Protein AF-A0A850SHA4-F1 (afdb_monomer_lite)

Secondary structure (DSSP, 8-state):
---HHHHHHHHHHHT--SHHHHHHHHHHHHHHHH-------EEEEE---TT-SEEE-TTSSEEEEEHHHHHHHHHH-SSHHHHHHHHHHHHHHHHHHHTT---HHHHHHHHHHHHHHHH-TTSHHHHHHHS-GGGT-GGGGG----S--S-EEEESS-SGGG-----

Radius of gyration: 15.21 Å; chains: 1; bounding box: 34×42×38 Å

Sequence (167 aa):
MVTERQAAFQAKVAGIKNFDEAFEMVKSAVFDKFKMHRAGLSLILQVMPTNLGAYHILGSNVIVMNSYVLAAIRKLSGSEGEYNAYLFMVLAHEYLHSLGITDENRVRQMTFELCKDALGDDHSSTRMAKEDPSSLFPQLRTMVQTQFGREFHVVKDFDKSSQSYIQ

pLDDT: mean 93.36, std 8.56, range [42.06, 98.81]

Foldseek 3Di:
DADPQQVVLLVQLLPDDDLASLLVSLQVLCCVPPVFHDADAWEKEWAAWLVDQWADDPPDRYIYGHPVNLVVQVVQDPGSSLSSLSSNLNSNLRVVVVSVDPPNVVSLVVSLVSCCVNNNCPGNNNVCSPPHNCVVVVVSVVDGDHDIDPDMDIDPDHRVVRDDDPD

Structure (mmCIF, N/CA/C/O backbone):
data_AF-A0A850SHA4-F1
#
_entry.id   AF-A0A850SHA4-F1
#
loop_
_atom_site.group_PDB
_atom_site.id
_atom_site.type_symbol
_atom_site.label_atom_id
_atom_site.label_alt_id
_atom_site.label_comp_id
_atom_site.label_asym_id
_atom_site.label_entity_id
_atom_site.label_seq_id
_atom_site.pdbx_PDB_ins_code
_atom_site.Cartn_x
_atom_site.Cartn_y
_atom_site.Cartn_z
_atom_site.occupancy
_atom_site.B_iso_or_equiv
_atom_site.auth_seq_id
_atom_site.auth_comp_id
_atom_site.auth_asym_id
_atom_site.auth_atom_id
_atom_site.pdbx_PDB_model_num
ATOM 1 N N . MET A 1 1 ? -15.729 14.074 8.727 1.00 76.31 1 MET A N 1
ATOM 2 C CA . MET A 1 1 ? -14.942 14.034 9.979 1.00 76.31 1 MET A CA 1
ATOM 3 C C . MET A 1 1 ? -14.427 12.623 10.161 1.00 76.31 1 MET A C 1
ATOM 5 O O . MET A 1 1 ? -15.194 11.689 9.963 1.00 76.31 1 MET A O 1
ATOM 9 N N . VAL A 1 2 ? -13.139 12.485 10.459 1.00 90.31 2 VAL A N 1
ATOM 10 C CA . VAL A 1 2 ? -12.477 11.193 10.682 1.00 90.31 2 VAL A CA 1
ATOM 11 C C . VAL A 1 2 ? -12.866 10.676 12.072 1.00 90.31 2 VAL A C 1
ATOM 13 O O . VAL A 1 2 ? -12.961 11.465 13.010 1.00 90.31 2 VAL A O 1
ATOM 16 N N . THR A 1 3 ? -13.133 9.378 12.210 1.00 96.06 3 THR A N 1
ATOM 17 C CA . THR A 1 3 ? -13.430 8.767 13.522 1.00 96.06 3 THR A CA 1
ATOM 18 C C . THR A 1 3 ? -12.170 8.657 14.386 1.00 96.06 3 THR A C 1
ATOM 20 O O . THR A 1 3 ? -11.060 8.638 13.858 1.00 96.06 3 THR A O 1
ATOM 23 N N . GLU A 1 4 ? -12.306 8.499 15.707 1.00 95.81 4 GLU A N 1
ATOM 24 C CA . GLU A 1 4 ? -11.147 8.272 16.593 1.00 95.81 4 GLU A CA 1
ATOM 25 C C . GLU A 1 4 ? -10.330 7.037 16.183 1.00 95.81 4 GLU A C 1
ATOM 27 O O . GLU A 1 4 ? -9.099 7.083 16.161 1.00 95.81 4 GLU A O 1
ATOM 32 N N . ARG A 1 5 ? -11.008 5.953 15.772 1.00 95.69 5 ARG A N 1
ATOM 33 C CA . ARG A 1 5 ? -10.357 4.739 15.251 1.00 95.69 5 ARG A CA 1
ATOM 34 C C . ARG A 1 5 ? -9.500 5.055 14.028 1.00 95.69 5 ARG A C 1
ATOM 36 O O . ARG A 1 5 ? -8.349 4.630 13.966 1.00 95.69 5 ARG A O 1
ATOM 43 N N . GLN A 1 6 ? -10.056 5.795 13.071 1.00 97.50 6 GLN A N 1
ATOM 44 C CA . GLN A 1 6 ? -9.339 6.176 11.857 1.00 97.50 6 GLN A CA 1
ATOM 45 C C . GLN A 1 6 ? -8.179 7.126 12.170 1.00 97.50 6 GLN A C 1
ATOM 47 O O . GLN A 1 6 ? -7.090 6.919 11.652 1.00 97.50 6 GLN A O 1
ATOM 52 N N . ALA A 1 7 ? -8.354 8.108 13.058 1.00 97.31 7 ALA A N 1
ATOM 53 C CA . ALA A 1 7 ? -7.281 9.022 13.455 1.00 97.31 7 ALA A CA 1
ATOM 54 C C . ALA A 1 7 ? -6.108 8.277 14.121 1.00 97.31 7 ALA A C 1
ATOM 56 O O . ALA A 1 7 ? -4.945 8.504 13.785 1.00 97.31 7 ALA A O 1
ATOM 57 N N . ALA A 1 8 ? -6.403 7.323 15.010 1.00 97.31 8 ALA A N 1
ATOM 58 C CA . ALA A 1 8 ? -5.384 6.470 15.616 1.00 97.31 8 ALA A CA 1
ATOM 59 C C . ALA A 1 8 ? -4.666 5.594 14.574 1.00 97.31 8 ALA A C 1
ATOM 61 O O . ALA A 1 8 ? -3.450 5.415 14.645 1.00 97.31 8 ALA A O 1
ATOM 62 N N . PHE A 1 9 ? -5.396 5.056 13.592 1.00 97.81 9 PHE A N 1
ATOM 63 C CA . PHE A 1 9 ? -4.809 4.242 12.528 1.00 97.81 9 PHE A CA 1
ATOM 64 C C . PHE A 1 9 ? -3.959 5.078 11.556 1.00 97.81 9 PHE A C 1
ATOM 66 O O . PHE A 1 9 ? -2.862 4.658 11.197 1.00 97.81 9 PHE A O 1
ATOM 73 N N . GLN A 1 10 ? -4.398 6.292 11.210 1.00 98.00 10 GLN A N 1
ATOM 74 C CA . GLN A 1 10 ? -3.615 7.262 10.436 1.00 98.00 10 GLN A CA 1
ATOM 75 C C . GLN A 1 10 ? -2.282 7.580 11.120 1.00 98.00 10 GLN A C 1
ATOM 77 O O . GLN A 1 10 ? -1.243 7.545 10.467 1.00 98.00 10 GLN A O 1
ATOM 82 N N . ALA A 1 11 ? -2.284 7.825 12.436 1.00 97.56 11 ALA A N 1
ATOM 83 C CA . ALA A 1 11 ? -1.054 8.080 13.187 1.00 97.56 11 ALA A CA 1
ATOM 84 C C . ALA A 1 11 ? -0.083 6.886 13.139 1.00 97.56 11 ALA A C 1
ATOM 86 O O . ALA A 1 11 ? 1.125 7.076 12.997 1.00 97.56 11 ALA A O 1
ATOM 87 N N . LYS A 1 12 ? -0.604 5.651 13.199 1.00 97.88 12 LYS A N 1
ATOM 88 C CA . LYS A 1 12 ? 0.210 4.435 13.042 1.00 97.88 12 LYS A CA 1
ATOM 89 C C . LYS A 1 12 ? 0.796 4.312 11.638 1.00 97.88 12 LYS A C 1
ATOM 91 O O . LYS A 1 12 ? 1.986 4.047 11.521 1.00 97.88 12 LYS A O 1
ATOM 96 N N . VAL A 1 13 ? -0.004 4.537 10.591 1.00 98.00 13 VAL A N 1
ATOM 97 C CA . VAL A 1 13 ? 0.484 4.517 9.201 1.00 98.00 13 VAL A CA 1
ATOM 98 C C . VAL A 1 13 ? 1.548 5.591 8.991 1.00 98.00 13 VAL A C 1
ATOM 100 O O . VAL A 1 13 ? 2.613 5.298 8.461 1.00 98.00 13 VAL A O 1
ATOM 103 N N . ALA A 1 14 ? 1.326 6.812 9.479 1.00 97.69 14 ALA A N 1
ATOM 104 C CA . ALA A 1 14 ? 2.313 7.881 9.382 1.00 97.69 14 ALA A CA 1
ATOM 105 C C . ALA A 1 14 ? 3.641 7.533 10.079 1.00 97.69 14 ALA A C 1
ATOM 107 O O . ALA A 1 14 ? 4.698 7.946 9.609 1.00 97.69 14 ALA A O 1
ATOM 108 N N . GLY A 1 15 ? 3.591 6.751 11.161 1.00 97.62 15 GLY A N 1
ATOM 109 C CA . GLY A 1 1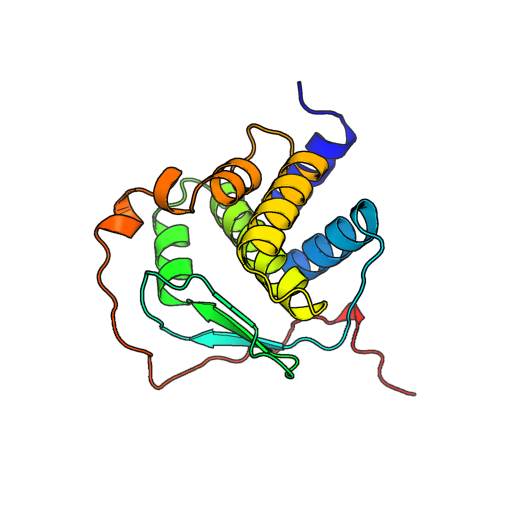5 ? 4.748 6.328 11.951 1.00 97.62 15 GLY A CA 1
ATOM 110 C C . GLY A 1 15 ? 5.439 5.032 11.511 1.00 97.62 15 GLY A C 1
ATOM 111 O O . GLY A 1 15 ? 6.331 4.590 12.235 1.00 97.62 15 GLY A O 1
ATOM 112 N N . ILE A 1 16 ? 5.051 4.419 10.384 1.00 97.56 16 ILE A N 1
ATOM 113 C CA . ILE A 1 16 ? 5.699 3.211 9.840 1.00 97.56 16 ILE A CA 1
ATOM 114 C C . ILE A 1 16 ? 7.200 3.458 9.639 1.00 97.56 16 ILE A C 1
ATOM 116 O O . ILE A 1 16 ? 7.598 4.447 9.017 1.00 97.56 16 ILE A O 1
ATOM 120 N N . LYS A 1 17 ? 8.038 2.536 10.127 1.00 95.62 17 LYS A N 1
ATOM 121 C CA . LYS A 1 17 ? 9.505 2.665 10.053 1.00 95.62 17 LYS A CA 1
ATOM 122 C C . LYS A 1 17 ? 10.155 1.785 8.995 1.00 95.62 17 LYS A C 1
ATOM 124 O O . LYS A 1 17 ? 11.275 2.062 8.573 1.00 95.62 17 LYS A O 1
ATOM 129 N N . ASN A 1 18 ? 9.508 0.689 8.615 1.00 95.56 18 ASN A N 1
ATOM 130 C CA . ASN A 1 18 ? 10.069 -0.308 7.709 1.00 95.56 18 ASN A CA 1
ATOM 131 C C . ASN A 1 18 ? 8.965 -1.113 6.999 1.00 95.56 18 ASN A C 1
ATOM 133 O O . ASN A 1 18 ? 7.777 -0.964 7.286 1.00 95.56 18 ASN A O 1
ATOM 137 N N . PHE A 1 19 ? 9.373 -1.959 6.050 1.00 96.75 19 PHE A N 1
ATOM 138 C CA . PHE A 1 19 ? 8.459 -2.771 5.244 1.00 96.75 19 PHE A CA 1
ATOM 139 C C . PHE A 1 19 ? 7.664 -3.797 6.061 1.00 96.75 19 PHE A C 1
ATOM 141 O O . PHE A 1 19 ? 6.505 -4.035 5.735 1.00 96.75 19 PHE A O 1
ATOM 148 N N . ASP A 1 20 ? 8.256 -4.378 7.107 1.00 96.12 20 ASP A N 1
ATOM 149 C CA . ASP A 1 20 ? 7.589 -5.353 7.980 1.00 96.12 20 ASP A CA 1
ATOM 150 C C . ASP A 1 20 ? 6.447 -4.690 8.755 1.00 96.12 20 ASP A C 1
ATOM 152 O O . ASP A 1 20 ? 5.307 -5.130 8.668 1.00 96.12 20 ASP A O 1
ATOM 156 N N . GLU A 1 21 ? 6.712 -3.552 9.406 1.00 96.75 21 GLU A N 1
ATOM 157 C CA . GLU A 1 21 ? 5.686 -2.768 10.104 1.00 96.75 21 GLU A CA 1
ATOM 158 C C . GLU A 1 21 ? 4.553 -2.343 9.161 1.00 96.75 21 GLU A C 1
ATOM 160 O O . GLU A 1 21 ? 3.378 -2.445 9.516 1.00 96.75 21 GLU A O 1
ATOM 165 N N . ALA A 1 22 ? 4.887 -1.905 7.941 1.00 97.44 22 ALA A N 1
ATOM 166 C CA . ALA A 1 22 ? 3.885 -1.576 6.931 1.00 97.44 22 ALA A CA 1
ATOM 167 C C . ALA A 1 22 ? 3.004 -2.787 6.597 1.00 97.44 22 ALA A C 1
ATOM 169 O O . ALA A 1 22 ? 1.782 -2.669 6.490 1.00 97.44 22 ALA A O 1
ATOM 170 N N . PHE A 1 23 ? 3.625 -3.955 6.452 1.00 97.69 23 PHE A N 1
ATOM 171 C CA . PHE A 1 23 ? 2.943 -5.177 6.075 1.00 97.69 23 PHE A CA 1
ATOM 172 C C . PHE A 1 23 ? 2.072 -5.745 7.200 1.00 97.69 23 PHE A C 1
ATOM 174 O O . PHE A 1 23 ? 0.934 -6.135 6.948 1.00 97.69 23 PHE A O 1
ATOM 181 N N . GLU A 1 24 ? 2.527 -5.706 8.453 1.00 96.62 24 GLU A N 1
ATOM 182 C CA . GLU A 1 24 ? 1.706 -6.076 9.614 1.00 96.62 24 GLU A CA 1
ATOM 183 C C . GLU A 1 24 ? 0.455 -5.194 9.726 1.00 96.62 24 GLU A C 1
ATOM 185 O O . GLU A 1 24 ? -0.651 -5.690 9.961 1.00 96.62 24 GLU A O 1
ATOM 190 N N . MET A 1 25 ? 0.601 -3.889 9.479 1.00 97.50 25 MET A N 1
ATOM 191 C CA . MET A 1 25 ? -0.527 -2.955 9.448 1.00 97.50 25 MET A CA 1
ATOM 192 C C . MET A 1 25 ? -1.522 -3.297 8.332 1.00 97.50 25 MET A C 1
ATOM 194 O O . MET A 1 25 ? -2.735 -3.258 8.554 1.00 97.50 25 MET A O 1
ATOM 198 N N . VAL A 1 26 ? -1.027 -3.672 7.148 1.00 98.44 26 VAL A N 1
ATOM 199 C CA . VAL A 1 26 ? -1.858 -4.142 6.030 1.00 98.44 26 VAL A CA 1
ATOM 200 C C . VAL A 1 26 ? -2.605 -5.425 6.396 1.00 98.44 26 VAL A C 1
ATOM 202 O O . VAL A 1 26 ? -3.824 -5.485 6.219 1.00 98.44 26 VAL A O 1
ATOM 205 N N . LYS A 1 27 ? -1.914 -6.432 6.947 1.00 97.81 27 LYS A N 1
ATOM 206 C CA . LYS A 1 27 ? -2.533 -7.696 7.371 1.00 97.81 27 LYS A CA 1
ATOM 207 C C . LYS A 1 27 ? -3.635 -7.462 8.397 1.00 97.81 27 LYS A C 1
ATOM 209 O O . LYS A 1 27 ? -4.730 -8.001 8.242 1.00 97.81 27 LYS A O 1
ATOM 214 N N . SER A 1 28 ? -3.367 -6.628 9.403 1.00 97.12 28 SER A N 1
ATOM 215 C CA . SER A 1 28 ? -4.347 -6.268 10.429 1.00 97.12 28 SER A CA 1
ATOM 216 C C . SER A 1 28 ? -5.576 -5.587 9.823 1.00 97.12 28 SER A C 1
ATOM 218 O O . SER A 1 28 ? -6.694 -6.006 10.113 1.00 97.12 28 SER A O 1
ATOM 220 N N . ALA A 1 29 ? -5.397 -4.606 8.932 1.00 98.31 29 ALA A N 1
ATOM 221 C CA . ALA A 1 29 ? -6.521 -3.925 8.288 1.00 98.31 29 ALA A CA 1
ATOM 222 C C . ALA A 1 29 ? -7.363 -4.879 7.422 1.00 98.31 29 ALA A C 1
ATOM 224 O O . ALA A 1 29 ? -8.596 -4.856 7.475 1.00 98.31 29 ALA A O 1
ATOM 225 N N . VAL A 1 30 ? -6.710 -5.733 6.627 1.00 98.50 30 VAL A N 1
ATOM 226 C CA . VAL A 1 30 ? -7.393 -6.704 5.759 1.00 98.50 30 VAL A CA 1
ATOM 227 C C . VAL A 1 30 ? -8.152 -7.741 6.581 1.00 98.50 30 VAL A C 1
ATOM 229 O O . VAL A 1 30 ? -9.298 -8.057 6.255 1.00 98.50 30 VAL A O 1
ATOM 232 N N . PHE A 1 31 ? -7.571 -8.228 7.676 1.00 98.19 31 PHE A N 1
ATOM 233 C CA . PHE A 1 31 ? -8.257 -9.141 8.584 1.00 98.19 31 PHE A CA 1
ATOM 234 C C . PHE A 1 31 ? -9.457 -8.475 9.273 1.00 98.19 31 PHE A C 1
ATOM 236 O O . PHE A 1 31 ? -10.544 -9.056 9.356 1.00 98.19 31 PHE A O 1
ATOM 243 N N . ASP A 1 32 ? -9.302 -7.234 9.733 1.00 97.44 32 ASP A N 1
ATOM 244 C CA . ASP A 1 32 ? -10.373 -6.478 10.379 1.00 97.44 32 ASP A CA 1
ATOM 245 C C . ASP A 1 32 ? -11.585 -6.305 9.462 1.00 97.44 32 ASP A C 1
ATOM 247 O O . ASP A 1 32 ? -12.715 -6.532 9.907 1.00 97.44 32 ASP A O 1
ATOM 251 N N . LYS A 1 33 ? -11.351 -5.956 8.193 1.00 97.94 33 LYS A N 1
ATOM 252 C CA . LYS A 1 33 ? -12.411 -5.642 7.230 1.00 97.94 33 LYS A CA 1
ATOM 253 C C . LYS A 1 33 ? -12.964 -6.864 6.497 1.00 97.94 33 LYS A C 1
ATOM 255 O O . LYS A 1 33 ? -14.177 -7.006 6.383 1.00 97.94 33 LYS A O 1
ATOM 260 N N . PHE A 1 34 ? -12.093 -7.730 5.984 1.00 98.19 34 PHE A N 1
AT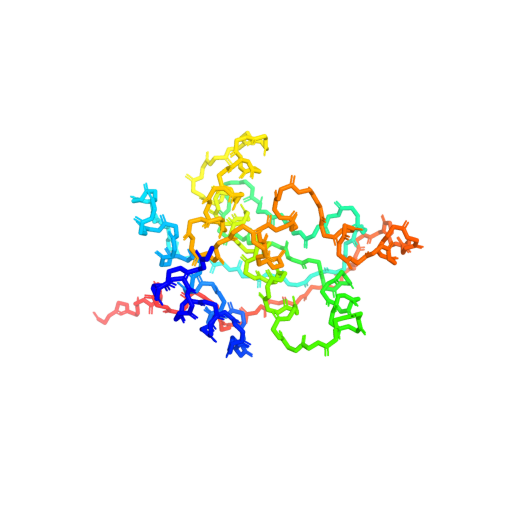OM 261 C CA . PHE A 1 34 ? -12.474 -8.817 5.074 1.00 98.19 34 PHE A CA 1
ATOM 262 C C . PHE A 1 34 ? -12.407 -10.205 5.711 1.00 98.19 34 PHE A C 1
ATOM 264 O O . PHE A 1 34 ? -12.865 -11.164 5.100 1.00 98.19 34 PHE A O 1
ATOM 271 N N . LYS A 1 35 ? -11.860 -10.330 6.931 1.00 97.69 35 LYS A N 1
ATOM 272 C CA . LYS A 1 35 ? -11.668 -11.620 7.626 1.00 97.69 35 LYS A CA 1
ATOM 273 C C . LYS A 1 35 ? -10.829 -12.617 6.820 1.00 97.69 35 LYS A C 1
ATOM 275 O O . LYS A 1 35 ? -10.985 -13.826 6.952 1.00 97.69 35 LYS A O 1
ATOM 280 N N . MET A 1 36 ? -9.917 -12.095 6.002 1.00 97.06 36 MET A N 1
ATOM 281 C CA . MET A 1 36 ? -8.980 -12.868 5.194 1.00 97.06 36 MET A CA 1
ATOM 282 C C . MET A 1 36 ? -7.571 -12.754 5.775 1.00 97.06 36 MET A C 1
ATOM 284 O O . MET A 1 36 ? -7.195 -11.709 6.307 1.00 97.06 36 MET A O 1
ATOM 288 N N . HIS A 1 37 ? -6.789 -13.825 5.664 1.00 95.06 37 HIS A N 1
ATOM 289 C CA . HIS A 1 37 ? -5.421 -13.869 6.168 1.00 95.06 37 HIS A CA 1
ATOM 290 C C . HIS A 1 37 ? -4.553 -14.829 5.346 1.00 95.06 37 HIS A C 1
ATOM 292 O O . HIS A 1 37 ? -5.016 -15.894 4.938 1.00 95.06 37 HIS A O 1
ATOM 298 N N . ARG A 1 38 ? -3.282 -14.468 5.154 1.00 92.56 38 ARG A N 1
ATOM 299 C CA . ARG A 1 38 ? -2.218 -15.293 4.587 1.00 92.56 38 ARG A CA 1
ATOM 300 C C . ARG A 1 38 ? -0.890 -14.937 5.253 1.00 92.56 38 ARG A C 1
ATOM 302 O O . ARG A 1 38 ? -0.625 -13.779 5.550 1.00 92.56 38 ARG A O 1
ATOM 309 N N . ALA A 1 39 ? -0.075 -15.961 5.453 1.00 90.25 39 ALA A N 1
ATOM 310 C CA . ALA A 1 39 ? 1.246 -15.899 6.059 1.00 90.25 39 ALA A CA 1
ATOM 311 C C . ALA A 1 39 ? 2.316 -16.403 5.075 1.00 90.25 39 ALA A C 1
ATOM 313 O O . ALA A 1 39 ? 1.998 -17.095 4.101 1.00 90.25 39 ALA A O 1
ATOM 314 N N . GLY A 1 40 ? 3.579 -16.103 5.369 1.00 90.62 40 GLY A N 1
ATOM 315 C CA . GLY A 1 40 ? 4.756 -16.649 4.699 1.00 90.62 40 GLY A CA 1
ATOM 316 C C . GLY A 1 40 ? 5.146 -15.920 3.416 1.00 90.62 40 GLY A C 1
ATOM 317 O O . GLY A 1 40 ? 5.668 -16.559 2.503 1.00 90.62 40 GLY A O 1
ATOM 318 N N . LEU A 1 41 ? 4.871 -14.618 3.317 1.00 94.62 41 LEU A N 1
ATOM 319 C CA . LEU A 1 41 ? 5.204 -13.805 2.148 1.00 94.62 41 LEU A CA 1
ATOM 320 C C . LEU A 1 41 ? 6.638 -13.261 2.218 1.00 94.62 41 LEU A C 1
ATOM 322 O O . LEU A 1 41 ? 7.194 -13.029 3.284 1.00 94.62 41 LEU A O 1
ATOM 326 N N . SER A 1 42 ? 7.253 -13.065 1.057 1.00 95.75 42 SER A N 1
ATOM 327 C CA . SER A 1 42 ? 8.571 -12.455 0.878 1.00 95.75 42 SER A CA 1
ATOM 328 C C . SER A 1 42 ? 8.446 -11.191 0.041 1.00 95.75 42 SER A C 1
ATOM 330 O O . SER A 1 42 ? 7.644 -11.140 -0.893 1.00 95.75 42 SER A O 1
ATOM 332 N N . LEU A 1 43 ? 9.269 -10.189 0.343 1.00 97.44 43 LEU A N 1
ATOM 333 C CA . LEU A 1 43 ? 9.322 -8.938 -0.405 1.00 97.44 43 LEU A CA 1
ATOM 334 C C . LEU A 1 43 ? 10.656 -8.810 -1.144 1.00 97.44 43 LEU A C 1
ATOM 336 O O . LEU A 1 43 ? 11.732 -8.912 -0.550 1.00 97.44 43 LEU A O 1
ATOM 340 N N . ILE A 1 44 ? 10.577 -8.550 -2.446 1.00 97.44 44 ILE A N 1
ATOM 341 C CA . ILE A 1 44 ? 11.718 -8.250 -3.308 1.00 97.44 44 ILE A CA 1
ATOM 342 C C . ILE A 1 44 ? 11.587 -6.820 -3.821 1.00 97.44 44 ILE A C 1
ATOM 344 O O . ILE A 1 44 ? 10.524 -6.412 -4.275 1.00 97.44 44 ILE A O 1
ATOM 348 N N . LEU A 1 45 ? 12.679 -6.065 -3.792 1.00 97.69 45 LEU A N 1
ATOM 349 C CA . LEU A 1 45 ? 12.788 -4.762 -4.434 1.00 97.69 45 LEU A CA 1
ATOM 350 C C . LEU A 1 45 ? 13.522 -4.917 -5.766 1.00 97.69 45 LEU A C 1
ATOM 352 O O . LEU A 1 45 ? 14.633 -5.448 -5.804 1.00 97.69 45 LEU A O 1
ATOM 356 N N . GLN A 1 46 ? 12.930 -4.423 -6.848 1.00 97.44 46 GLN A N 1
ATOM 357 C CA . GLN A 1 46 ? 13.529 -4.466 -8.182 1.00 97.44 46 GLN A CA 1
ATOM 358 C C . GLN A 1 46 ? 13.197 -3.183 -8.945 1.00 97.44 46 GLN A C 1
ATOM 360 O O . GLN A 1 46 ? 12.127 -2.607 -8.767 1.00 97.44 46 GLN A O 1
ATOM 365 N N . VAL A 1 47 ? 14.102 -2.726 -9.811 1.00 96.69 47 VAL A N 1
ATOM 366 C CA . VAL A 1 47 ? 13.774 -1.657 -10.767 1.00 96.69 47 VAL A CA 1
ATOM 367 C C . VAL A 1 47 ? 12.842 -2.230 -11.828 1.00 96.69 47 VAL A C 1
ATOM 369 O O . VAL A 1 47 ? 13.164 -3.250 -12.436 1.00 96.69 47 VAL A O 1
ATOM 372 N N . MET A 1 48 ? 11.706 -1.580 -12.065 1.00 96.25 48 MET A N 1
ATOM 373 C CA . MET A 1 48 ? 10.686 -2.039 -13.014 1.00 96.25 48 MET A CA 1
ATOM 374 C C . MET A 1 48 ? 10.101 -0.860 -13.800 1.00 96.25 48 MET A C 1
ATOM 376 O O . MET A 1 48 ? 10.313 0.295 -13.409 1.00 96.25 48 MET A O 1
ATOM 380 N N . PRO A 1 49 ? 9.350 -1.122 -14.886 1.00 93.94 49 PRO A N 1
ATOM 381 C CA . PRO A 1 49 ? 8.614 -0.088 -15.597 1.00 93.94 49 PRO A CA 1
ATOM 382 C C . PRO A 1 49 ? 7.765 0.808 -14.679 1.00 93.94 49 PRO A C 1
ATOM 384 O O . PRO A 1 49 ? 7.158 0.318 -13.729 1.00 93.94 49 PRO A O 1
ATOM 387 N N . THR A 1 50 ? 7.706 2.118 -14.944 1.00 90.56 50 THR A N 1
ATOM 388 C CA . THR A 1 50 ? 7.010 3.096 -14.073 1.00 90.56 50 THR A CA 1
ATOM 389 C C . THR A 1 50 ? 5.504 2.879 -13.961 1.00 90.56 50 THR A C 1
ATOM 391 O O . THR A 1 50 ? 4.900 3.332 -12.995 1.00 90.56 50 THR A O 1
ATOM 394 N N . ASN A 1 51 ? 4.898 2.157 -14.904 1.00 87.50 51 ASN A N 1
ATOM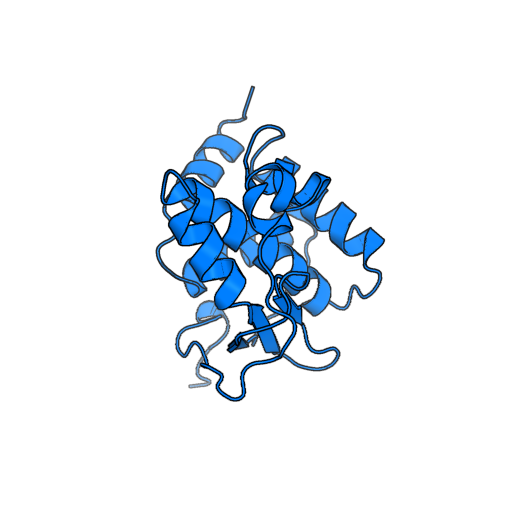 395 C CA . ASN A 1 51 ? 3.496 1.751 -14.842 1.00 87.50 51 ASN A CA 1
ATOM 396 C C . ASN A 1 51 ? 3.236 0.567 -13.888 1.00 87.50 51 ASN A C 1
ATOM 398 O O . ASN A 1 51 ? 2.087 0.167 -13.738 1.00 87.50 51 ASN A O 1
ATOM 402 N N . LEU A 1 52 ? 4.276 -0.003 -13.267 1.00 88.56 52 LEU A N 1
ATOM 403 C CA . LEU A 1 52 ? 4.175 -1.082 -12.284 1.00 88.56 52 LEU A CA 1
ATOM 404 C C . LEU A 1 52 ? 4.689 -0.590 -10.926 1.00 88.56 52 LEU A C 1
ATOM 406 O O . LEU A 1 52 ? 5.889 -0.378 -10.756 1.00 88.56 52 LEU A O 1
ATOM 410 N N . GLY A 1 53 ? 3.795 -0.417 -9.949 1.00 83.50 53 GLY A N 1
ATOM 411 C CA . GLY A 1 53 ? 4.173 -0.062 -8.573 1.00 83.50 53 GLY A CA 1
ATOM 412 C C . GLY A 1 53 ? 4.695 -1.264 -7.781 1.00 83.50 53 GLY A C 1
ATOM 413 O O . GLY A 1 53 ? 5.712 -1.173 -7.089 1.00 83.50 53 GLY A O 1
ATOM 414 N N . ALA A 1 54 ? 4.025 -2.400 -7.932 1.00 91.38 54 ALA A N 1
ATOM 415 C CA . ALA A 1 54 ? 4.412 -3.709 -7.434 1.00 91.38 54 ALA A CA 1
ATOM 416 C C . ALA A 1 54 ? 3.664 -4.787 -8.243 1.00 91.38 54 ALA A C 1
ATOM 418 O O . ALA A 1 54 ? 2.861 -4.451 -9.114 1.00 91.38 54 ALA A O 1
ATOM 419 N N . TYR A 1 55 ? 3.984 -6.056 -8.008 1.00 92.06 55 TYR A N 1
ATOM 420 C CA . TYR A 1 55 ? 3.143 -7.184 -8.394 1.00 92.06 55 TYR A CA 1
ATOM 421 C C . TYR A 1 55 ? 3.407 -8.393 -7.488 1.00 92.06 55 TYR A C 1
ATOM 423 O O . TYR A 1 55 ? 4.533 -8.636 -7.045 1.00 92.06 55 TYR A O 1
ATOM 431 N N . HIS A 1 56 ? 2.379 -9.201 -7.265 1.00 89.56 56 HIS A N 1
ATOM 432 C CA . HIS A 1 56 ? 2.484 -10.528 -6.675 1.00 89.56 56 HIS A CA 1
ATOM 433 C C . HIS A 1 56 ? 2.623 -11.594 -7.775 1.00 89.56 56 HIS A C 1
ATOM 435 O O . HIS A 1 56 ? 1.800 -11.678 -8.688 1.00 89.56 56 HIS A O 1
ATOM 441 N N . ILE A 1 57 ? 3.638 -12.461 -7.683 1.00 88.19 57 ILE A N 1
ATOM 442 C CA . ILE A 1 57 ? 3.790 -13.580 -8.628 1.00 88.19 57 ILE A CA 1
ATOM 443 C C . ILE A 1 57 ? 2.717 -14.626 -8.302 1.00 88.19 57 ILE A C 1
ATOM 445 O O . ILE A 1 57 ? 2.766 -15.266 -7.247 1.00 88.19 57 ILE A O 1
ATOM 449 N N . LEU A 1 58 ? 1.739 -14.804 -9.197 1.00 82.94 58 LEU A N 1
ATOM 450 C CA . LEU A 1 58 ? 0.648 -15.770 -9.022 1.00 82.94 58 LEU A CA 1
ATOM 451 C C . LEU A 1 58 ? 1.188 -17.174 -8.718 1.00 82.94 58 LEU A C 1
ATOM 453 O O . LEU A 1 58 ? 2.124 -17.648 -9.357 1.00 82.94 58 LEU A O 1
ATOM 457 N N . GLY A 1 59 ? 0.598 -17.831 -7.719 1.00 81.62 59 GLY A N 1
ATOM 458 C CA . GLY A 1 59 ? 1.043 -19.146 -7.245 1.00 81.62 59 GLY A CA 1
ATOM 459 C C . GLY A 1 59 ? 2.326 -19.142 -6.402 1.00 81.62 59 GLY A C 1
ATOM 460 O O . GLY A 1 59 ? 2.740 -20.202 -5.946 1.00 81.62 59 GLY A O 1
ATOM 461 N N . SER A 1 60 ? 2.940 -17.983 -6.152 1.00 90.00 60 SER A N 1
ATOM 462 C CA . SER A 1 60 ? 4.096 -17.851 -5.260 1.00 90.00 60 SER A CA 1
ATOM 463 C C . SER A 1 60 ? 3.723 -17.200 -3.924 1.00 90.00 60 SER A C 1
ATOM 465 O O . SER A 1 60 ? 2.561 -16.874 -3.665 1.00 90.00 60 SER A O 1
ATOM 467 N N . ASN A 1 61 ? 4.727 -17.001 -3.075 1.00 91.38 61 ASN A N 1
ATOM 468 C CA . ASN A 1 61 ? 4.671 -16.181 -1.875 1.00 91.38 61 ASN A CA 1
ATOM 469 C C . ASN A 1 61 ? 5.463 -14.864 -2.011 1.00 91.38 61 ASN A C 1
ATOM 471 O O . ASN A 1 61 ? 5.868 -14.288 -1.007 1.00 91.38 61 ASN A O 1
ATOM 475 N N . VAL A 1 62 ? 5.730 -14.398 -3.230 1.00 94.94 62 VAL A N 1
ATOM 476 C CA . VAL A 1 62 ? 6.611 -13.254 -3.478 1.00 94.94 62 VAL A CA 1
ATOM 477 C C . VAL A 1 62 ? 5.812 -12.047 -3.951 1.00 94.94 62 VAL A C 1
ATOM 479 O O . VAL A 1 62 ? 5.101 -12.105 -4.956 1.00 94.94 62 VAL A O 1
ATOM 482 N N . ILE A 1 63 ? 5.998 -10.937 -3.242 1.00 97.06 63 ILE A N 1
ATOM 483 C CA . ILE A 1 63 ? 5.648 -9.591 -3.687 1.00 97.06 63 ILE A CA 1
ATOM 484 C C . ILE A 1 63 ? 6.923 -8.946 -4.235 1.00 97.06 63 ILE A C 1
ATOM 486 O O . ILE A 1 63 ? 7.943 -8.887 -3.547 1.00 97.06 63 ILE A O 1
ATOM 490 N N . VAL A 1 64 ? 6.874 -8.449 -5.468 1.00 97.44 64 VAL A N 1
ATOM 491 C CA . VAL A 1 64 ? 7.952 -7.669 -6.081 1.00 97.44 64 VAL A CA 1
ATOM 492 C C . VAL A 1 64 ? 7.520 -6.211 -6.126 1.00 97.44 64 VAL A C 1
ATOM 494 O O . VAL A 1 64 ? 6.504 -5.882 -6.724 1.00 97.44 64 VAL A O 1
ATOM 497 N N . MET A 1 65 ? 8.283 -5.322 -5.501 1.00 97.25 65 MET A N 1
ATOM 498 C CA . MET A 1 65 ? 7.977 -3.898 -5.415 1.00 97.25 65 MET A CA 1
ATOM 499 C C . MET A 1 65 ? 8.975 -3.061 -6.205 1.00 97.25 65 MET A C 1
ATOM 501 O O . MET A 1 65 ? 10.180 -3.334 -6.220 1.00 97.25 65 MET A O 1
ATOM 505 N N . ASN A 1 66 ? 8.469 -2.017 -6.863 1.00 97.25 66 ASN A N 1
ATOM 506 C CA . ASN A 1 66 ? 9.274 -1.193 -7.748 1.00 97.25 66 ASN A CA 1
ATOM 507 C C . ASN A 1 66 ? 10.143 -0.223 -6.947 1.00 97.25 66 ASN A C 1
ATOM 509 O O . ASN A 1 66 ? 9.674 0.815 -6.473 1.00 97.25 66 ASN A O 1
ATOM 513 N N . SER A 1 67 ? 11.433 -0.537 -6.831 1.00 96.88 67 SER A N 1
ATOM 514 C CA . SER A 1 67 ? 12.396 0.295 -6.104 1.00 96.88 67 SER A CA 1
ATOM 515 C C 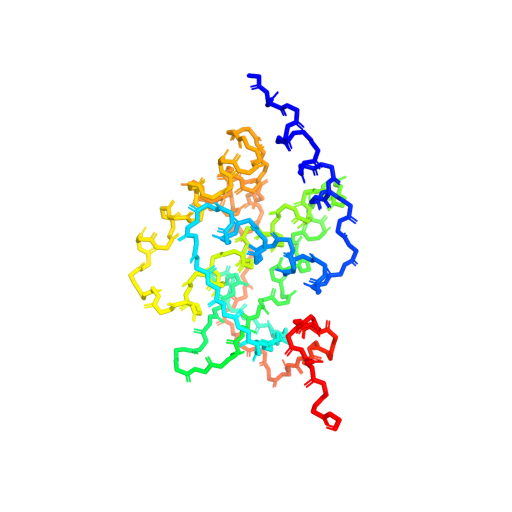. SER A 1 67 ? 12.581 1.672 -6.743 1.00 96.88 67 SER A C 1
ATOM 517 O O . SER A 1 67 ? 12.837 2.644 -6.033 1.00 96.88 67 SER A O 1
ATOM 519 N N . TYR A 1 68 ? 12.395 1.783 -8.062 1.00 96.12 68 TYR A N 1
ATOM 520 C CA . TYR A 1 68 ? 12.484 3.051 -8.780 1.00 96.12 68 TYR A CA 1
ATOM 521 C C . TYR A 1 68 ? 11.318 3.979 -8.422 1.00 96.12 68 TYR A C 1
ATOM 523 O O . TYR A 1 68 ? 11.541 5.136 -8.063 1.00 96.12 68 TYR A O 1
ATOM 531 N N . VAL A 1 69 ? 10.084 3.461 -8.445 1.00 95.56 69 VAL A N 1
ATOM 532 C CA . VAL A 1 69 ? 8.885 4.229 -8.061 1.00 95.56 69 VAL A CA 1
ATOM 533 C C . VAL A 1 69 ? 8.911 4.571 -6.572 1.00 95.56 69 VAL A C 1
ATOM 535 O O . VAL A 1 69 ? 8.649 5.717 -6.217 1.00 95.56 69 VAL A O 1
ATOM 538 N N . LEU A 1 70 ? 9.308 3.636 -5.700 1.00 95.88 70 LEU A N 1
ATOM 539 C CA . LEU A 1 70 ? 9.484 3.916 -4.271 1.00 95.88 70 LEU A CA 1
ATOM 540 C C . LEU A 1 70 ? 10.461 5.070 -4.028 1.00 95.88 70 LEU A C 1
ATOM 542 O O . LEU A 1 70 ? 10.144 6.004 -3.294 1.00 95.88 70 LEU A O 1
ATOM 546 N N . ALA A 1 71 ? 11.640 5.028 -4.657 1.00 95.75 71 ALA A N 1
ATOM 547 C CA . ALA A 1 71 ? 12.644 6.075 -4.512 1.00 95.75 71 ALA A CA 1
ATOM 548 C C . ALA A 1 71 ? 12.155 7.423 -5.064 1.00 95.75 71 ALA A C 1
ATOM 550 O O . ALA A 1 71 ? 12.479 8.471 -4.505 1.00 95.75 71 ALA A O 1
ATOM 551 N N . ALA A 1 72 ? 11.370 7.408 -6.142 1.00 95.25 72 ALA A N 1
ATOM 552 C CA . ALA A 1 72 ? 10.755 8.606 -6.695 1.00 95.25 72 ALA A CA 1
ATOM 553 C C . ALA A 1 72 ? 9.729 9.213 -5.736 1.00 95.25 72 ALA A C 1
ATOM 555 O O . ALA A 1 72 ? 9.849 10.381 -5.377 1.00 95.25 72 ALA A O 1
ATOM 556 N N . ILE A 1 73 ? 8.772 8.415 -5.259 1.00 95.50 73 ILE A N 1
ATOM 557 C CA . ILE A 1 73 ? 7.746 8.865 -4.312 1.00 95.50 73 ILE A CA 1
ATOM 558 C C . ILE A 1 73 ? 8.394 9.361 -3.026 1.00 95.50 73 ILE A C 1
ATOM 560 O O . ILE A 1 73 ? 8.011 10.413 -2.529 1.00 95.50 73 ILE A O 1
ATOM 564 N N . ARG A 1 74 ? 9.435 8.686 -2.526 1.00 95.81 74 ARG A N 1
ATOM 565 C CA . ARG A 1 74 ? 10.196 9.138 -1.356 1.00 95.81 74 ARG A CA 1
ATOM 566 C C . ARG A 1 74 ? 10.788 10.538 -1.537 1.00 95.81 74 ARG A C 1
ATOM 568 O O . ARG A 1 74 ? 10.793 11.309 -0.589 1.00 95.81 74 ARG A O 1
ATOM 575 N N . LYS A 1 75 ? 11.281 10.865 -2.736 1.00 95.56 75 LYS A N 1
ATOM 576 C CA . LYS A 1 75 ? 11.823 12.196 -3.063 1.00 95.56 75 LYS A CA 1
ATOM 577 C C . LYS A 1 75 ? 10.737 13.251 -3.276 1.00 95.56 75 LYS A C 1
ATOM 579 O O . LYS A 1 75 ? 10.995 14.424 -3.037 1.00 95.56 75 LYS A O 1
ATOM 584 N N . LEU A 1 76 ? 9.574 12.846 -3.785 1.00 94.31 76 LEU A N 1
ATOM 585 C CA . LEU A 1 76 ? 8.451 13.739 -4.090 1.00 94.31 76 LEU A CA 1
ATOM 586 C C . LEU A 1 76 ? 7.560 14.017 -2.873 1.00 94.31 76 LEU A C 1
ATOM 588 O O . LEU A 1 76 ? 6.889 15.044 -2.842 1.00 94.31 76 LEU A O 1
ATOM 592 N N . SER A 1 77 ? 7.540 13.106 -1.901 1.00 93.12 77 SER A N 1
ATOM 593 C CA . SER A 1 77 ? 6.748 13.229 -0.677 1.00 93.12 77 SER A CA 1
ATOM 594 C C . SER A 1 77 ? 7.237 14.410 0.160 1.00 93.12 77 SER A C 1
ATOM 596 O O . SER A 1 77 ? 8.432 14.542 0.418 1.00 93.12 77 SER A O 1
ATOM 598 N N . GLY A 1 78 ? 6.309 15.241 0.635 1.00 89.75 78 GLY A N 1
ATOM 599 C CA . GLY A 1 78 ? 6.609 16.348 1.545 1.00 89.75 78 GLY A CA 1
ATOM 600 C C . GLY A 1 78 ? 6.816 15.898 2.994 1.00 89.75 78 GLY A C 1
ATOM 601 O O . GLY A 1 78 ? 7.275 16.679 3.826 1.00 89.75 78 GLY A O 1
ATOM 602 N N . SER A 1 79 ? 6.474 14.645 3.314 1.00 93.38 79 SER A N 1
ATOM 603 C CA . SER A 1 79 ? 6.640 14.054 4.644 1.00 93.38 79 SER A CA 1
ATOM 604 C C . SER A 1 79 ? 6.795 12.531 4.597 1.00 93.38 79 SER A C 1
ATOM 606 O O . SER A 1 79 ? 6.386 11.874 3.638 1.00 93.38 79 SER A O 1
ATOM 608 N N . GLU A 1 80 ? 7.309 11.953 5.686 1.00 94.19 80 GLU A N 1
ATOM 609 C CA . GLU A 1 80 ? 7.330 10.497 5.898 1.00 94.19 80 GLU A CA 1
ATOM 610 C C . GLU A 1 80 ? 5.928 9.882 5.818 1.00 94.19 80 GLU A C 1
ATOM 612 O O . GLU A 1 80 ? 5.755 8.803 5.257 1.00 94.19 80 GLU A O 1
ATOM 617 N N . GLY A 1 81 ? 4.913 10.593 6.322 1.00 95.94 81 GLY A N 1
ATOM 618 C CA . GLY A 1 81 ? 3.532 10.121 6.322 1.00 95.94 81 GLY A CA 1
ATOM 619 C C . GLY A 1 81 ? 2.962 9.924 4.917 1.00 95.94 81 GLY A C 1
ATOM 620 O O . GLY A 1 81 ? 2.247 8.954 4.683 1.00 95.94 81 GLY A O 1
ATOM 621 N N . GLU A 1 82 ? 3.316 10.784 3.960 1.00 95.19 82 GLU A N 1
ATOM 622 C CA . GLU A 1 82 ? 2.888 10.626 2.563 1.00 95.19 82 GLU A CA 1
ATOM 623 C C . GLU A 1 82 ? 3.549 9.423 1.884 1.00 95.19 82 GLU A C 1
ATOM 625 O O . GLU A 1 82 ? 2.869 8.642 1.214 1.00 95.19 82 GLU A O 1
ATOM 630 N N . TYR A 1 83 ? 4.850 9.224 2.109 1.00 97.50 83 TYR A N 1
ATOM 631 C CA . TYR A 1 83 ? 5.553 8.035 1.627 1.00 97.50 83 TYR A CA 1
ATOM 632 C C . TYR A 1 83 ? 4.958 6.756 2.234 1.00 97.50 83 TYR A C 1
ATOM 634 O O . TYR A 1 83 ? 4.665 5.793 1.522 1.00 97.50 83 TYR A O 1
ATOM 642 N N . ASN A 1 84 ? 4.712 6.765 3.545 1.00 98.31 84 ASN A N 1
ATOM 643 C CA . ASN A 1 84 ? 4.125 5.637 4.258 1.00 98.31 84 ASN A CA 1
ATOM 644 C C . ASN A 1 84 ? 2.690 5.346 3.799 1.00 98.31 84 ASN A C 1
ATOM 646 O O . ASN A 1 84 ? 2.293 4.184 3.713 1.00 98.31 84 ASN A O 1
ATOM 650 N N . ALA A 1 85 ? 1.929 6.376 3.423 1.00 97.88 85 ALA A N 1
ATOM 651 C CA . ALA A 1 85 ? 0.606 6.211 2.840 1.00 97.88 85 ALA A CA 1
ATOM 652 C C . ALA A 1 85 ? 0.647 5.476 1.490 1.00 97.88 85 ALA A C 1
ATOM 654 O O . ALA A 1 85 ? -0.230 4.645 1.229 1.00 97.88 85 ALA A O 1
ATOM 655 N N . TYR A 1 86 ? 1.651 5.745 0.646 1.00 97.81 86 TYR A N 1
ATOM 656 C CA . TYR A 1 86 ? 1.865 4.981 -0.589 1.00 97.81 86 TYR A CA 1
ATOM 657 C C . TYR A 1 86 ? 2.251 3.540 -0.275 1.00 97.81 86 TYR A C 1
ATOM 659 O O . TYR A 1 86 ? 1.638 2.620 -0.815 1.00 97.81 86 TYR A O 1
ATOM 667 N N . LEU A 1 87 ? 3.210 3.347 0.637 1.00 97.88 87 LEU A N 1
ATOM 668 C CA . LEU A 1 87 ? 3.692 2.022 1.011 1.00 97.88 87 LEU A CA 1
ATOM 669 C C . LEU A 1 87 ? 2.561 1.126 1.538 1.00 97.88 87 LEU A C 1
ATOM 671 O O . LEU A 1 87 ? 2.429 -0.017 1.104 1.00 97.88 87 LEU A O 1
ATOM 675 N N . PHE A 1 88 ? 1.714 1.659 2.421 1.00 98.62 88 PHE A N 1
ATOM 676 C CA . PHE A 1 88 ? 0.535 0.957 2.928 1.00 98.62 88 PHE A CA 1
ATOM 677 C C . PHE A 1 88 ? -0.430 0.572 1.798 1.00 98.62 88 PHE A C 1
ATOM 679 O O . PHE A 1 88 ? -0.860 -0.576 1.717 1.00 98.62 88 PHE A O 1
ATOM 686 N N . MET A 1 89 ? -0.756 1.517 0.910 1.00 98.25 89 MET A N 1
ATOM 687 C CA . MET A 1 89 ? -1.707 1.293 -0.183 1.00 98.25 89 MET A CA 1
ATOM 688 C C . MET A 1 89 ? -1.212 0.216 -1.155 1.00 98.25 89 MET A C 1
ATOM 690 O O . MET A 1 89 ? -1.952 -0.724 -1.450 1.00 98.25 89 MET A O 1
ATOM 694 N N . VAL A 1 90 ? 0.039 0.317 -1.618 1.00 97.88 90 VAL A N 1
ATOM 695 C CA . VAL A 1 90 ? 0.584 -0.619 -2.610 1.00 97.88 90 VAL A CA 1
ATOM 696 C C . VAL A 1 90 ? 0.752 -2.023 -2.022 1.00 97.88 90 VAL A C 1
ATOM 698 O O . VAL A 1 90 ? 0.403 -3.001 -2.673 1.00 97.88 90 VAL A O 1
ATOM 701 N N . LEU A 1 91 ? 1.182 -2.149 -0.759 1.00 98.31 91 LEU A N 1
ATOM 702 C CA . LEU A 1 91 ? 1.233 -3.451 -0.081 1.00 98.31 91 LEU A CA 1
ATOM 703 C C . LEU A 1 91 ? -0.158 -4.048 0.132 1.00 98.31 91 LEU A C 1
ATOM 705 O O . LEU A 1 91 ? -0.319 -5.257 -0.013 1.00 98.31 91 LEU A O 1
ATOM 709 N N . ALA A 1 92 ? -1.164 -3.232 0.459 1.00 98.56 92 ALA A N 1
ATOM 710 C CA . ALA A 1 92 ? -2.537 -3.708 0.585 1.00 98.56 92 ALA A CA 1
ATOM 711 C C . ALA A 1 92 ? -3.068 -4.282 -0.729 1.00 98.56 92 ALA A C 1
ATOM 713 O O . ALA A 1 92 ? -3.710 -5.330 -0.717 1.00 98.56 92 ALA A O 1
ATOM 714 N N . HIS A 1 93 ? -2.774 -3.628 -1.852 1.00 98.25 93 HIS A N 1
ATOM 715 C CA . HIS A 1 93 ? -3.127 -4.117 -3.180 1.00 98.25 93 HIS A CA 1
ATOM 716 C C . HIS A 1 93 ? -2.508 -5.497 -3.459 1.00 98.25 93 HIS A C 1
ATOM 718 O O . HIS A 1 93 ? -3.225 -6.464 -3.719 1.00 98.25 93 HIS A O 1
ATOM 724 N N . GLU A 1 94 ? -1.192 -5.634 -3.284 1.00 97.75 94 GLU A N 1
ATOM 725 C CA . GLU A 1 94 ? -0.508 -6.907 -3.546 1.00 97.75 94 GLU A CA 1
ATOM 726 C C . GLU A 1 94 ? -0.865 -8.012 -2.553 1.00 97.75 94 GLU A C 1
ATOM 728 O O . GLU A 1 94 ? -0.925 -9.192 -2.907 1.00 97.75 94 GLU A O 1
ATOM 733 N N . TYR A 1 95 ? -1.146 -7.659 -1.300 1.00 97.69 95 TYR A N 1
ATOM 734 C CA . TYR A 1 95 ? -1.587 -8.636 -0.315 1.00 97.69 95 TYR A CA 1
ATOM 735 C C . TYR A 1 95 ? -2.960 -9.211 -0.671 1.00 97.69 95 TYR A C 1
ATOM 737 O O . TYR A 1 95 ? -3.163 -10.419 -0.550 1.00 97.69 95 TYR A O 1
ATOM 745 N N . LEU A 1 96 ? -3.884 -8.393 -1.181 1.00 98.00 96 LEU A N 1
ATOM 746 C CA . LEU A 1 96 ? -5.170 -8.874 -1.690 1.00 98.00 96 LEU A CA 1
ATOM 747 C C . LEU A 1 96 ? -4.994 -9.836 -2.875 1.00 98.00 96 LEU A C 1
ATOM 749 O O . LEU A 1 96 ? -5.643 -10.883 -2.897 1.00 98.00 96 LEU A O 1
ATOM 753 N N . HIS A 1 97 ? -4.061 -9.562 -3.794 1.00 97.12 97 HIS A N 1
ATOM 754 C CA . HIS A 1 97 ? -3.684 -10.538 -4.824 1.00 97.12 97 HIS A CA 1
ATOM 755 C C . HIS A 1 97 ? -3.144 -11.836 -4.226 1.00 97.12 97 HIS A C 1
ATOM 757 O O . HIS A 1 97 ? -3.525 -12.933 -4.644 1.00 97.12 97 HIS A O 1
ATOM 763 N N . SER A 1 98 ? -2.303 -11.730 -3.197 1.00 96.12 98 SER A N 1
ATOM 764 C CA . SER A 1 98 ? -1.762 -12.893 -2.500 1.00 96.12 98 SER A CA 1
ATOM 765 C C . SER A 1 98 ? -2.852 -13.752 -1.838 1.00 96.12 98 SER A C 1
ATOM 767 O O . SER A 1 98 ? -2.655 -14.949 -1.652 1.00 96.12 98 SER A O 1
ATOM 769 N N . LEU A 1 99 ? -4.023 -13.192 -1.528 1.00 95.75 99 LEU A N 1
ATOM 770 C CA . LEU A 1 99 ? -5.163 -13.928 -0.977 1.00 95.75 99 LEU A CA 1
ATOM 771 C C . LEU A 1 99 ? -5.967 -14.702 -2.039 1.00 95.75 99 LEU A C 1
ATOM 773 O O . LEU A 1 99 ? -6.995 -15.295 -1.717 1.00 95.75 99 LEU A O 1
ATOM 777 N N . GLY A 1 100 ? -5.504 -14.718 -3.294 1.00 94.50 100 GLY A N 1
ATOM 778 C CA . GLY A 1 100 ? -6.128 -15.444 -4.402 1.00 94.50 100 GLY A CA 1
ATOM 779 C C . GLY A 1 100 ? -7.123 -14.616 -5.218 1.00 94.50 100 GLY A C 1
ATOM 780 O O . GLY A 1 100 ? -7.811 -15.170 -6.072 1.00 94.50 100 GLY A O 1
ATOM 781 N N . ILE A 1 101 ? -7.211 -13.303 -4.985 1.00 95.94 101 ILE A N 1
ATOM 782 C CA . ILE A 1 101 ? -8.074 -12.407 -5.760 1.00 95.94 101 ILE A CA 1
ATOM 783 C C . ILE A 1 101 ? -7.301 -11.962 -7.004 1.00 95.94 101 ILE A C 1
ATOM 785 O O . ILE A 1 101 ? -6.365 -11.175 -6.913 1.00 95.94 101 ILE A O 1
ATOM 789 N N . THR A 1 102 ? -7.663 -12.476 -8.177 1.00 93.88 102 THR A N 1
ATOM 790 C CA . THR A 1 102 ? -6.922 -12.212 -9.426 1.00 93.88 102 THR A CA 1
ATOM 791 C C . THR A 1 102 ? -7.567 -11.157 -10.316 1.00 93.88 102 THR A C 1
ATOM 793 O O . THR A 1 102 ? -6.912 -10.648 -11.219 1.00 93.88 102 THR A O 1
ATOM 796 N N . ASP A 1 103 ? -8.847 -10.846 -10.101 1.00 96.50 103 ASP A N 1
ATOM 797 C CA . ASP A 1 103 ? -9.531 -9.798 -10.855 1.00 96.50 103 ASP A CA 1
ATOM 798 C C . ASP A 1 103 ? -9.050 -8.420 -10.388 1.00 96.50 103 ASP A C 1
ATOM 800 O O . ASP A 1 103 ? -9.308 -7.993 -9.262 1.00 96.50 103 ASP A O 1
ATOM 804 N N . GLU A 1 104 ? -8.339 -7.730 -11.270 1.00 95.12 104 GLU A N 1
ATOM 805 C CA . GLU A 1 104 ? -7.715 -6.440 -10.994 1.00 95.12 104 GLU A CA 1
ATOM 806 C C . GLU A 1 104 ? -8.732 -5.369 -10.557 1.00 95.12 104 GLU A C 1
ATOM 808 O O . GLU A 1 104 ? -8.480 -4.597 -9.631 1.00 95.12 104 GLU A O 1
ATOM 813 N N . ASN A 1 105 ? -9.908 -5.320 -11.193 1.00 97.19 105 ASN A N 1
ATOM 814 C CA . ASN A 1 105 ? -10.942 -4.344 -10.838 1.00 97.19 105 ASN A CA 1
ATOM 815 C C . ASN A 1 105 ? -11.466 -4.601 -9.424 1.00 97.19 105 ASN A C 1
ATOM 817 O O . ASN A 1 105 ? -11.673 -3.662 -8.649 1.00 97.19 105 ASN A O 1
ATOM 821 N N . ARG A 1 106 ? -11.632 -5.876 -9.064 1.00 98.00 106 ARG A N 1
ATOM 822 C CA . ARG A 1 106 ? -12.024 -6.291 -7.725 1.00 98.00 106 ARG A CA 1
ATOM 823 C C . ARG A 1 106 ? -10.964 -5.926 -6.697 1.00 98.00 106 ARG A C 1
ATOM 825 O O . ARG A 1 106 ? -11.332 -5.406 -5.644 1.00 98.00 106 ARG A O 1
ATOM 832 N N . VAL A 1 107 ? -9.681 -6.147 -6.989 1.00 98.00 107 VAL A N 1
ATOM 833 C CA . VAL A 1 107 ? -8.594 -5.751 -6.084 1.00 98.00 107 VAL A CA 1
ATOM 834 C C . VAL A 1 107 ? -8.571 -4.238 -5.903 1.00 98.00 107 VAL A C 1
ATOM 836 O O . VAL A 1 107 ? -8.612 -3.792 -4.761 1.00 98.00 107 VAL A O 1
ATOM 839 N N . ARG A 1 108 ? -8.632 -3.440 -6.978 1.00 97.75 108 ARG A N 1
ATOM 840 C CA . ARG A 1 108 ? -8.720 -1.968 -6.882 1.00 97.75 108 ARG A CA 1
ATOM 841 C C . ARG A 1 108 ? -9.874 -1.510 -5.991 1.00 97.75 108 ARG A C 1
ATOM 843 O O . ARG A 1 108 ? -9.668 -0.699 -5.086 1.00 97.75 108 ARG A O 1
ATOM 850 N N . GLN A 1 109 ? -11.071 -2.062 -6.197 1.00 98.38 109 GLN A N 1
ATOM 851 C CA . GLN A 1 109 ? -12.233 -1.741 -5.367 1.00 98.38 109 GLN A CA 1
ATOM 852 C C . GLN A 1 109 ? -11.989 -2.103 -3.896 1.00 98.38 109 GLN A C 1
ATOM 854 O O . GLN A 1 109 ? -12.249 -1.292 -3.008 1.00 98.38 109 GLN A O 1
ATOM 859 N N . MET A 1 110 ? -11.464 -3.298 -3.625 1.00 98.69 110 MET A N 1
ATOM 860 C CA . MET A 1 110 ? -11.197 -3.753 -2.262 1.00 98.69 110 MET A CA 1
ATOM 861 C C . MET A 1 110 ? -10.095 -2.933 -1.581 1.00 98.69 110 MET A C 1
ATOM 863 O O . MET A 1 110 ? -10.243 -2.596 -0.407 1.00 98.69 110 MET A O 1
ATOM 867 N N . THR A 1 111 ? -9.034 -2.544 -2.295 1.00 98.69 111 THR A N 1
ATOM 868 C CA . THR A 1 111 ? -7.991 -1.642 -1.785 1.00 98.69 111 THR A CA 1
ATOM 869 C C . THR A 1 111 ? -8.579 -0.278 -1.424 1.00 98.69 111 THR A C 1
ATOM 871 O O . THR A 1 111 ? -8.293 0.240 -0.343 1.00 98.69 111 THR A O 1
ATOM 874 N N . PHE A 1 112 ? -9.434 0.293 -2.281 1.00 98.69 112 PHE A N 1
ATOM 875 C CA . PHE A 1 112 ? -10.114 1.558 -1.998 1.00 98.69 112 PHE A CA 1
ATOM 876 C C . PHE A 1 112 ? -11.024 1.452 -0.771 1.00 98.69 112 PHE A C 1
ATOM 878 O O . PHE A 1 112 ? -10.923 2.268 0.144 1.00 98.69 112 PHE A O 1
ATOM 885 N N . GLU A 1 113 ? -11.874 0.426 -0.710 1.00 98.62 113 GLU A N 1
ATOM 886 C CA . GLU A 1 113 ? -12.768 0.199 0.425 1.00 98.62 113 GLU A CA 1
ATOM 887 C C . GLU A 1 113 ? -11.989 -0.020 1.729 1.00 98.62 113 GLU A C 1
ATOM 889 O O . GLU A 1 113 ? -12.422 0.450 2.785 1.00 98.62 113 GLU A O 1
ATOM 894 N N . LEU A 1 114 ? -10.857 -0.727 1.676 1.00 98.81 114 LEU A N 1
ATOM 895 C CA . LEU A 1 114 ? -9.961 -0.935 2.812 1.00 98.81 114 LEU A CA 1
ATOM 896 C C . LEU A 1 114 ? -9.370 0.382 3.308 1.00 98.81 114 LEU A C 1
ATOM 898 O O . LEU A 1 114 ? -9.492 0.695 4.491 1.00 98.81 114 LEU A O 1
ATOM 902 N N . CYS A 1 115 ? -8.765 1.163 2.410 1.00 98.62 115 CYS A N 1
ATOM 903 C CA . CYS A 1 115 ? -8.156 2.441 2.763 1.00 98.62 115 CYS A CA 1
ATOM 904 C C . CYS A 1 115 ? -9.206 3.414 3.305 1.00 98.62 115 CYS A C 1
ATOM 906 O O . CYS A 1 115 ? -8.998 4.011 4.355 1.00 98.62 115 CYS A O 1
ATOM 908 N N . LYS A 1 116 ? -10.371 3.512 2.659 1.00 98.38 116 LYS A N 1
ATOM 909 C CA . LYS A 1 116 ? -11.472 4.364 3.118 1.00 98.38 116 LYS A CA 1
ATOM 910 C C . LYS A 1 116 ? -11.959 3.986 4.518 1.00 98.38 116 LYS A C 1
ATOM 912 O O . LYS A 1 116 ? -12.189 4.867 5.341 1.00 98.38 116 LYS A O 1
ATOM 917 N N . ASP A 1 117 ? -12.121 2.696 4.797 1.00 98.31 117 ASP A N 1
ATOM 918 C CA . ASP A 1 117 ? -12.569 2.223 6.111 1.00 98.31 117 ASP A CA 1
ATOM 919 C C . ASP A 1 117 ? -11.534 2.520 7.199 1.00 98.31 117 ASP A C 1
ATOM 921 O O . ASP A 1 117 ? -11.855 3.154 8.206 1.00 98.31 117 ASP A O 1
ATOM 925 N N . ALA A 1 118 ? -10.277 2.146 6.951 1.00 98.00 118 ALA A N 1
ATOM 926 C CA . ALA A 1 118 ? -9.199 2.251 7.927 1.00 98.00 118 ALA A CA 1
ATOM 927 C C . ALA A 1 118 ? -8.693 3.689 8.131 1.00 98.00 118 ALA A C 1
ATOM 929 O O . ALA A 1 118 ? -8.303 4.053 9.238 1.00 98.00 118 ALA A O 1
ATOM 930 N N . LEU A 1 119 ? -8.691 4.510 7.076 1.00 98.00 119 LEU A N 1
ATOM 931 C CA . LEU A 1 119 ? -8.008 5.807 7.037 1.00 98.00 119 LEU A CA 1
ATOM 932 C C . LEU A 1 119 ? -8.938 6.977 6.694 1.00 98.00 119 LEU A C 1
ATOM 934 O O . LEU A 1 119 ? -8.526 8.123 6.830 1.00 98.00 119 LEU A O 1
ATOM 938 N N . GLY A 1 120 ? -10.185 6.740 6.290 1.00 97.88 120 GLY A N 1
ATOM 939 C CA . GLY A 1 120 ? -11.111 7.796 5.874 1.00 97.88 120 GLY A CA 1
ATOM 940 C C . GLY A 1 120 ? -10.897 8.269 4.432 1.00 97.88 120 GLY A C 1
ATOM 941 O O . GLY A 1 120 ? -9.925 7.903 3.771 1.00 97.88 120 GLY A O 1
ATOM 942 N N . ASP A 1 121 ? -11.835 9.079 3.936 1.00 96.25 121 ASP A N 1
ATOM 943 C CA . ASP A 1 121 ? -11.904 9.487 2.523 1.00 96.25 121 ASP A CA 1
ATOM 944 C C . ASP A 1 121 ? -10.730 10.376 2.074 1.00 96.25 121 ASP A C 1
ATOM 946 O O . ASP A 1 121 ? -10.203 10.193 0.976 1.00 96.25 121 ASP A O 1
ATOM 950 N N . ASP A 1 122 ? -10.289 11.300 2.929 1.00 95.25 122 ASP A N 1
ATOM 951 C CA . ASP A 1 122 ? -9.312 12.334 2.557 1.00 95.25 122 ASP A CA 1
ATOM 952 C C . ASP A 1 122 ? -7.846 11.884 2.688 1.00 95.25 122 ASP A C 1
ATOM 954 O O . ASP A 1 122 ? -6.935 12.601 2.268 1.00 95.25 122 ASP A O 1
ATOM 958 N N . HIS A 1 123 ? -7.591 10.702 3.256 1.00 97.12 123 HIS A N 1
ATOM 959 C CA . HIS A 1 123 ? -6.230 10.211 3.464 1.00 97.12 123 HIS A CA 1
ATOM 960 C C . HIS A 1 123 ? -5.537 9.858 2.139 1.00 97.12 123 HIS A C 1
ATOM 962 O O . HIS A 1 123 ? -6.152 9.293 1.231 1.00 97.12 123 HIS A O 1
ATOM 968 N N . SER A 1 124 ? -4.229 10.116 2.043 1.00 97.19 124 SER A N 1
ATOM 969 C CA . SER A 1 124 ? -3.448 9.914 0.814 1.00 97.19 124 SER A CA 1
ATOM 970 C C . SER A 1 124 ? -3.556 8.489 0.259 1.00 97.19 124 SER A C 1
ATOM 972 O O . SER A 1 124 ? -3.764 8.321 -0.940 1.00 97.19 124 SER A O 1
ATOM 974 N N . SER A 1 125 ? -3.509 7.457 1.113 1.00 98.12 125 SER A N 1
ATOM 975 C CA . SER A 1 125 ? -3.720 6.059 0.687 1.00 98.12 125 SER A CA 1
ATOM 976 C C . SER A 1 125 ? -5.077 5.850 0.016 1.00 98.12 125 SER A C 1
ATOM 978 O O . SER A 1 125 ? -5.154 5.189 -1.014 1.00 98.12 125 SER A O 1
ATOM 980 N N . THR A 1 126 ? -6.142 6.439 0.567 1.00 98.19 126 THR A N 1
ATOM 981 C CA . THR A 1 126 ? -7.506 6.317 0.036 1.00 98.19 126 THR A CA 1
ATOM 982 C C . THR A 1 126 ? -7.635 7.010 -1.311 1.00 98.19 126 THR A C 1
ATOM 984 O O . THR A 1 126 ? -8.197 6.443 -2.246 1.00 98.19 126 THR A O 1
ATOM 987 N N . ARG A 1 127 ? -7.059 8.210 -1.440 1.00 97.38 127 ARG A N 1
ATOM 988 C CA . ARG A 1 127 ? -7.055 8.968 -2.697 1.00 97.38 127 ARG A CA 1
ATOM 989 C C . ARG A 1 127 ? -6.290 8.240 -3.802 1.00 97.38 127 ARG A C 1
ATOM 991 O O . ARG A 1 127 ? -6.804 8.127 -4.910 1.00 97.38 127 ARG A O 1
ATOM 998 N N . MET A 1 128 ? -5.114 7.689 -3.491 1.00 96.94 128 MET A N 1
ATOM 999 C CA . MET A 1 128 ? -4.340 6.900 -4.456 1.00 96.94 128 MET A CA 1
ATOM 1000 C C . MET A 1 128 ? -5.036 5.592 -4.837 1.00 96.94 128 MET A C 1
ATOM 1002 O O . MET A 1 128 ? -5.007 5.224 -6.003 1.00 96.94 128 MET A O 1
ATOM 1006 N N . ALA A 1 129 ? -5.686 4.908 -3.889 1.00 97.38 129 ALA A N 1
ATOM 1007 C CA . ALA A 1 129 ? -6.416 3.670 -4.168 1.00 97.38 129 ALA A CA 1
ATOM 1008 C C . ALA A 1 129 ? -7.669 3.889 -5.033 1.00 97.38 129 ALA A C 1
ATOM 1010 O O . ALA A 1 129 ? -8.063 3.002 -5.785 1.00 97.38 129 ALA A O 1
ATOM 1011 N N . LYS A 1 130 ? -8.315 5.056 -4.907 1.00 96.50 130 LYS A N 1
ATOM 1012 C CA . LYS A 1 130 ? -9.482 5.434 -5.717 1.00 96.50 130 LYS A CA 1
ATOM 1013 C C . LYS A 1 130 ? -9.109 5.754 -7.163 1.00 96.50 130 LYS A C 1
ATOM 1015 O O . LYS A 1 130 ? -9.892 5.492 -8.0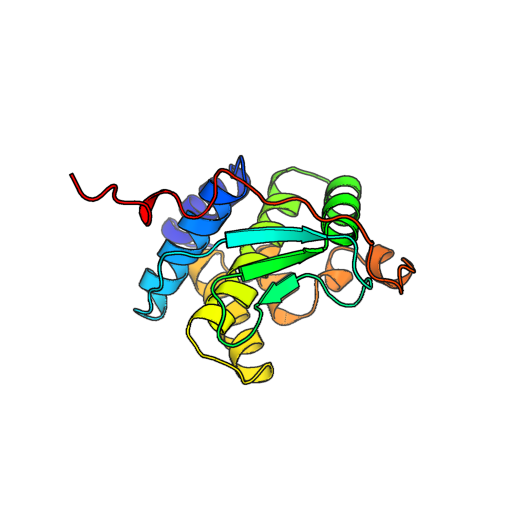71 1.00 96.50 130 LYS A O 1
ATOM 1020 N N . GLU A 1 1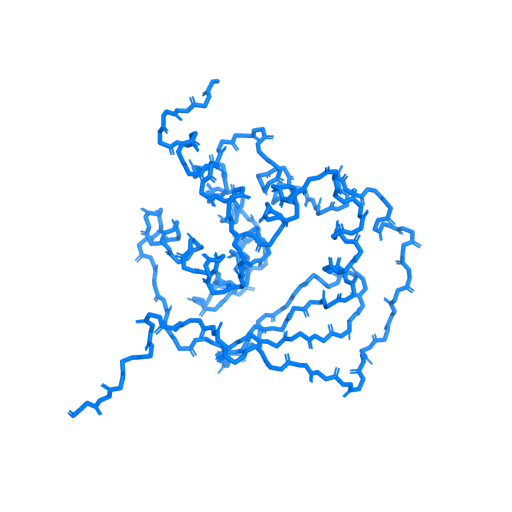31 ? -7.960 6.392 -7.343 1.00 91.94 131 GLU A N 1
ATOM 1021 C CA . GLU A 1 131 ? -7.475 6.873 -8.631 1.00 91.94 131 GLU A CA 1
ATOM 1022 C C . GLU A 1 131 ? -6.200 6.109 -9.004 1.00 91.94 131 GLU A C 1
ATOM 1024 O O . GLU A 1 131 ? -6.272 4.970 -9.456 1.00 91.94 131 GLU A O 1
ATOM 1029 N N . ASP A 1 132 ? -5.041 6.733 -8.813 1.00 90.31 132 ASP A N 1
ATOM 1030 C CA . ASP A 1 132 ? -3.715 6.175 -9.058 1.00 90.31 132 ASP A CA 1
ATOM 1031 C C . ASP A 1 132 ? -2.686 7.007 -8.260 1.00 90.31 132 ASP A C 1
ATOM 1033 O O . ASP A 1 132 ? -2.949 8.188 -8.005 1.00 90.31 132 ASP A O 1
ATOM 1037 N N . PRO A 1 133 ? -1.505 6.479 -7.880 1.00 90.06 133 PRO A N 1
ATOM 1038 C CA . PRO A 1 133 ? -0.441 7.269 -7.246 1.00 90.06 133 PRO A CA 1
ATOM 1039 C C . PRO A 1 133 ? -0.114 8.599 -7.947 1.00 90.06 133 PRO A C 1
ATOM 1041 O O . PRO A 1 133 ? 0.210 9.594 -7.297 1.00 90.06 133 PRO A O 1
ATOM 1044 N N . SER A 1 134 ? -0.251 8.652 -9.271 1.00 89.06 134 SER A N 1
ATOM 1045 C CA . SER A 1 134 ? -0.038 9.853 -10.079 1.00 89.06 134 SER A CA 1
ATOM 1046 C C . SER A 1 134 ? -1.080 10.965 -9.889 1.00 89.06 134 SER A C 1
ATOM 1048 O O . SER A 1 134 ? -0.912 12.042 -10.468 1.00 89.06 134 SER A O 1
ATOM 1050 N N . SER A 1 135 ? -2.153 10.746 -9.119 1.00 88.56 135 SER A N 1
ATOM 1051 C CA . SER A 1 135 ? -3.073 11.817 -8.708 1.00 88.56 135 SER A CA 1
ATOM 1052 C C . SER A 1 135 ? -2.499 12.692 -7.593 1.00 88.56 135 SER A C 1
ATOM 1054 O O . SER A 1 135 ? -2.784 13.888 -7.547 1.00 88.56 135 SER A O 1
ATOM 1056 N N . LEU A 1 136 ? -1.657 12.119 -6.724 1.00 90.38 136 LEU A N 1
ATOM 1057 C CA . LEU A 1 136 ? -0.927 12.847 -5.679 1.00 90.38 136 LEU A CA 1
ATOM 1058 C C . LEU A 1 136 ? 0.487 13.223 -6.108 1.00 90.38 136 LEU A C 1
ATOM 1060 O O . LEU A 1 136 ? 0.991 14.267 -5.706 1.00 90.38 136 LEU A O 1
ATOM 1064 N N . PHE A 1 137 ? 1.100 12.411 -6.969 1.00 91.62 137 PHE A N 1
ATOM 1065 C CA . PHE A 1 137 ? 2.449 12.633 -7.478 1.00 91.62 137 PHE A CA 1
ATOM 1066 C C . PHE A 1 137 ? 2.437 12.745 -9.013 1.00 91.62 137 PHE A C 1
ATOM 1068 O O . PHE A 1 137 ? 2.883 11.821 -9.701 1.00 91.62 137 PHE A O 1
ATOM 1075 N N . PRO A 1 138 ? 1.931 13.852 -9.600 1.00 90.38 138 PRO A N 1
ATOM 1076 C CA . PRO A 1 138 ? 1.826 14.008 -11.054 1.00 90.38 138 PRO A CA 1
ATOM 1077 C C . PRO A 1 138 ? 3.148 13.820 -11.805 1.00 90.38 138 PRO A C 1
ATOM 1079 O O . PRO A 1 138 ? 3.144 13.401 -12.961 1.00 90.38 138 PRO A O 1
ATOM 1082 N N . GLN A 1 139 ? 4.280 14.080 -11.146 1.00 91.19 139 GLN A N 1
ATOM 1083 C CA . GLN A 1 139 ? 5.624 13.883 -11.684 1.00 91.19 139 GLN A CA 1
ATOM 1084 C C . GLN A 1 139 ? 5.885 12.424 -12.078 1.00 91.19 139 GLN A C 1
ATOM 1086 O O . GLN A 1 139 ? 6.663 12.186 -12.994 1.00 91.19 139 GLN A O 1
ATOM 1091 N N . LEU A 1 140 ? 5.199 11.444 -11.474 1.00 88.50 140 LEU A N 1
ATOM 1092 C CA . LEU A 1 140 ? 5.311 10.038 -11.881 1.00 88.50 140 LEU A CA 1
ATOM 1093 C C . LEU A 1 140 ? 4.915 9.825 -13.352 1.00 88.50 140 LEU A C 1
ATOM 1095 O O . LEU A 1 140 ? 5.458 8.936 -14.001 1.00 88.50 140 LEU A O 1
ATOM 1099 N N . ARG A 1 141 ? 4.029 10.667 -13.908 1.00 87.56 141 ARG A N 1
ATOM 1100 C CA . ARG A 1 141 ? 3.576 10.575 -15.310 1.00 87.56 141 ARG A CA 1
ATOM 1101 C C . ARG A 1 141 ? 4.668 10.924 -16.316 1.00 87.56 141 ARG A C 1
ATOM 1103 O O . ARG A 1 141 ? 4.594 10.492 -17.460 1.00 87.56 141 ARG A O 1
ATOM 1110 N N . THR A 1 142 ? 5.648 11.733 -15.916 1.00 88.44 142 THR A N 1
ATOM 1111 C CA . THR A 1 142 ? 6.758 12.151 -16.783 1.00 88.44 142 THR A CA 1
ATOM 1112 C C . THR A 1 142 ? 8.008 11.298 -16.579 1.00 88.44 142 THR A C 1
ATOM 1114 O O . THR A 1 142 ? 8.968 11.429 -17.338 1.00 88.44 142 THR A O 1
ATOM 1117 N N . MET A 1 143 ? 8.010 10.405 -15.583 1.00 88.12 143 MET A N 1
ATOM 1118 C CA . MET A 1 143 ? 9.113 9.482 -15.345 1.00 88.12 143 MET A CA 1
ATOM 1119 C C . MET A 1 143 ? 9.076 8.329 -16.342 1.00 88.12 143 MET A C 1
ATOM 1121 O O . MET A 1 143 ? 8.081 7.614 -16.471 1.00 88.12 143 MET A O 1
ATOM 1125 N N . VAL A 1 144 ? 10.207 8.111 -17.008 1.00 87.06 144 VAL A N 1
ATOM 1126 C CA . VAL A 1 144 ? 10.366 7.046 -17.994 1.00 87.06 144 VAL A CA 1
ATOM 1127 C C . VAL A 1 144 ? 11.413 6.062 -17.492 1.00 87.06 144 VAL A C 1
ATOM 1129 O O . VAL A 1 144 ? 12.612 6.285 -17.624 1.00 87.06 144 VAL A O 1
ATOM 1132 N N . GLN A 1 145 ? 10.935 4.954 -16.933 1.00 91.19 145 GLN A N 1
ATOM 1133 C CA . GLN A 1 145 ? 11.693 3.716 -16.791 1.00 91.19 145 GLN A CA 1
ATOM 1134 C C . GLN A 1 145 ? 10.864 2.639 -17.481 1.00 91.19 145 GLN A C 1
ATOM 1136 O O . GLN A 1 145 ? 9.693 2.471 -17.157 1.00 91.19 145 GLN A O 1
ATOM 1141 N N . THR A 1 146 ? 11.443 1.937 -18.451 1.00 90.62 146 THR A N 1
ATOM 1142 C CA . THR A 1 146 ? 10.717 0.955 -19.281 1.00 90.62 146 THR A CA 1
ATOM 1143 C C . THR A 1 146 ? 11.292 -0.452 -19.184 1.00 90.62 146 THR A C 1
ATOM 1145 O O . THR A 1 146 ? 10.715 -1.391 -19.723 1.00 90.62 146 THR A O 1
ATOM 1148 N N . GLN A 1 147 ? 12.425 -0.612 -18.500 1.00 92.88 147 GLN A N 1
ATOM 1149 C CA . GLN A 1 147 ? 13.141 -1.878 -18.407 1.00 92.88 147 GLN A CA 1
ATOM 1150 C C . GLN A 1 147 ? 13.133 -2.411 -16.977 1.00 92.88 147 GLN A C 1
ATOM 1152 O O . GLN A 1 147 ? 13.137 -1.648 -16.007 1.00 92.88 147 GLN A O 1
ATOM 1157 N N . PHE A 1 148 ? 13.178 -3.733 -16.861 1.00 95.12 148 PHE A N 1
ATOM 1158 C CA . PHE A 1 148 ? 13.467 -4.400 -15.601 1.00 95.12 148 PHE A CA 1
ATOM 1159 C C . PHE A 1 148 ? 14.970 -4.333 -15.317 1.00 95.12 148 PHE A C 1
ATOM 1161 O O . PHE A 1 148 ? 15.795 -4.605 -16.193 1.00 95.12 148 PHE A O 1
ATOM 1168 N N . GLY A 1 149 ? 15.331 -3.974 -14.088 1.00 92.75 149 GLY A N 1
ATOM 1169 C CA . GLY A 1 149 ? 16.702 -4.067 -13.604 1.00 92.75 149 GLY A CA 1
ATOM 1170 C C . GLY A 1 149 ? 17.142 -5.525 -13.487 1.00 92.75 149 GLY A C 1
ATOM 1171 O O . GLY A 1 149 ? 16.346 -6.398 -13.144 1.00 92.75 149 GLY A O 1
ATOM 1172 N N . ARG A 1 150 ? 18.425 -5.790 -13.754 1.00 91.75 150 ARG A N 1
ATOM 1173 C CA . ARG A 1 150 ? 19.012 -7.135 -13.597 1.00 91.75 150 ARG A CA 1
ATOM 1174 C C . ARG A 1 150 ? 19.211 -7.524 -12.134 1.00 91.75 150 ARG A C 1
ATOM 1176 O O . ARG A 1 150 ? 19.220 -8.705 -11.813 1.00 91.75 150 ARG A O 1
ATOM 1183 N N . GLU A 1 151 ? 19.387 -6.530 -11.273 1.00 93.81 151 GLU A N 1
ATOM 1184 C CA . GLU A 1 151 ? 19.588 -6.719 -9.843 1.00 93.81 151 GLU A CA 1
ATOM 1185 C C . GLU A 1 151 ? 18.264 -6.616 -9.093 1.00 93.81 151 GLU A C 1
ATOM 1187 O O . GLU A 1 151 ? 17.394 -5.806 -9.429 1.00 93.81 151 GLU A O 1
ATOM 1192 N N . PHE A 1 152 ? 18.144 -7.427 -8.048 1.00 94.94 152 PHE A N 1
ATOM 1193 C CA . PHE A 1 152 ? 17.033 -7.399 -7.113 1.00 94.94 152 PHE A CA 1
ATOM 1194 C C . PHE A 1 152 ? 17.558 -7.510 -5.682 1.00 94.94 152 PHE A C 1
ATOM 1196 O O . PHE A 1 152 ? 18.624 -8.077 -5.432 1.00 94.94 152 PHE A O 1
ATOM 1203 N N . HIS A 1 153 ? 16.799 -6.971 -4.734 1.00 96.44 153 HIS A N 1
ATOM 1204 C CA . HIS A 1 153 ? 17.132 -7.000 -3.318 1.00 96.44 153 HIS A CA 1
ATOM 1205 C C . HIS A 1 153 ? 16.022 -7.683 -2.524 1.00 96.44 153 HIS A C 1
ATOM 1207 O O . HIS A 1 153 ? 14.884 -7.220 -2.520 1.00 96.44 153 HIS A O 1
ATOM 1213 N N . VAL A 1 154 ? 16.353 -8.775 -1.837 1.00 95.69 154 VAL A N 1
ATOM 1214 C CA . VAL A 1 154 ? 15.419 -9.465 -0.938 1.00 95.69 154 VAL A CA 1
ATOM 1215 C C . VAL A 1 154 ? 15.398 -8.746 0.406 1.00 95.69 154 VAL A C 1
ATOM 1217 O O . VAL A 1 154 ? 16.435 -8.618 1.061 1.00 95.69 154 VAL A O 1
ATOM 1220 N N . VAL A 1 155 ? 14.215 -8.312 0.839 1.00 95.56 155 VAL A N 1
ATOM 1221 C CA . VAL A 1 155 ? 14.016 -7.742 2.174 1.00 95.56 155 VAL A CA 1
ATOM 1222 C C . VAL A 1 155 ? 14.023 -8.891 3.180 1.00 95.56 155 VAL A C 1
ATOM 1224 O O . VAL A 1 155 ? 13.081 -9.673 3.248 1.00 95.56 155 VAL A O 1
ATOM 1227 N N . LYS A 1 156 ? 15.119 -9.020 3.937 1.00 88.25 156 LYS A N 1
ATOM 1228 C CA . LYS A 1 156 ? 15.346 -10.145 4.868 1.00 88.25 156 LYS A CA 1
ATOM 1229 C C . LYS A 1 156 ? 14.342 -10.196 6.019 1.00 88.25 156 LYS A C 1
ATOM 1231 O O . LYS A 1 156 ? 14.012 -11.267 6.511 1.00 88.25 156 LYS A O 1
ATOM 1236 N N . ASP A 1 157 ? 13.899 -9.024 6.443 1.00 86.50 157 ASP A N 1
ATOM 1237 C CA . ASP A 1 157 ? 13.070 -8.807 7.614 1.00 86.50 157 ASP A CA 1
ATOM 1238 C C . ASP A 1 157 ? 11.658 -8.429 7.161 1.00 86.50 157 ASP A C 1
ATOM 1240 O O . ASP A 1 157 ? 11.319 -7.250 7.143 1.00 86.50 157 ASP A O 1
ATOM 1244 N N . PHE A 1 158 ? 10.873 -9.413 6.719 1.00 92.12 158 PHE A N 1
ATOM 1245 C CA . PHE A 1 158 ? 9.517 -9.204 6.210 1.00 92.12 158 PHE A CA 1
ATOM 1246 C C . PHE A 1 158 ? 8.594 -10.370 6.582 1.00 92.12 158 PHE A C 1
ATOM 1248 O O . PHE A 1 158 ? 9.011 -11.529 6.526 1.00 92.12 158 PHE A O 1
ATOM 1255 N N . ASP A 1 159 ? 7.349 -10.046 6.943 1.00 90.19 159 ASP A N 1
ATOM 1256 C CA . ASP A 1 159 ? 6.321 -10.981 7.413 1.00 90.19 159 ASP A CA 1
ATOM 1257 C C . ASP A 1 159 ? 6.783 -11.802 8.632 1.00 90.19 159 ASP A C 1
ATOM 1259 O O . ASP A 1 159 ? 6.562 -13.012 8.738 1.00 90.19 159 ASP A O 1
ATOM 1263 N N . LYS A 1 160 ? 7.474 -11.140 9.568 1.00 83.00 160 LYS A N 1
ATOM 1264 C CA . LYS A 1 160 ? 8.121 -11.810 10.706 1.00 83.00 160 LYS A CA 1
ATOM 1265 C C . LYS A 1 160 ? 7.144 -12.500 11.645 1.00 83.00 160 LYS A C 1
ATOM 1267 O O . LYS A 1 160 ? 7.477 -13.555 12.178 1.00 83.00 160 LYS A O 1
ATOM 1272 N N . SER A 1 161 ? 5.948 -11.941 11.847 1.00 81.50 161 SER A N 1
ATOM 1273 C CA . SER A 1 161 ? 4.946 -12.543 12.742 1.00 81.50 161 SER A CA 1
ATOM 1274 C C . SER A 1 161 ? 4.454 -13.909 12.244 1.00 81.50 161 SER A C 1
ATOM 1276 O O . SER A 1 161 ? 3.954 -14.712 13.030 1.00 81.50 161 SER A O 1
ATOM 1278 N N . SER A 1 162 ? 4.663 -14.199 10.958 1.00 75.19 162 SER A N 1
ATOM 1279 C CA . SER A 1 162 ? 4.362 -15.481 10.323 1.00 75.19 162 SER A CA 1
ATOM 1280 C C . SER A 1 162 ? 5.501 -16.503 10.426 1.00 75.19 162 SER A C 1
ATOM 1282 O O . SER A 1 162 ? 5.287 -17.686 10.157 1.00 75.19 162 SER A O 1
ATOM 1284 N N . GLN A 1 163 ? 6.708 -16.084 10.821 1.00 62.78 163 GLN A N 1
ATOM 1285 C CA . GLN A 1 163 ? 7.863 -16.963 11.010 1.00 62.78 163 GLN A CA 1
ATOM 1286 C C . GLN A 1 163 ? 7.879 -17.510 12.441 1.00 62.78 163 GLN A C 1
ATOM 1288 O O . GLN A 1 163 ? 8.696 -17.124 13.275 1.00 62.78 163 GLN A O 1
ATOM 1293 N N . SER A 1 164 ? 6.965 -18.433 12.741 1.00 54.78 164 SER A N 1
ATOM 1294 C CA . SER A 1 164 ? 7.143 -19.282 13.919 1.00 54.78 164 SER A CA 1
ATOM 1295 C C . SER A 1 164 ? 8.217 -20.318 13.590 1.00 54.78 164 SER A C 1
ATOM 1297 O O . SER A 1 164 ? 8.024 -21.191 12.746 1.00 54.78 164 SER A O 1
ATOM 1299 N N . TYR A 1 165 ? 9.386 -20.202 14.224 1.00 46.25 165 TYR A N 1
ATOM 1300 C CA . TYR A 1 165 ? 10.308 -21.331 14.312 1.00 46.25 165 TYR A CA 1
ATOM 1301 C C . TYR A 1 165 ? 9.518 -22.480 14.949 1.00 46.25 165 TYR A C 1
ATOM 1303 O O . TYR A 1 165 ? 9.011 -22.329 16.061 1.00 46.25 165 TYR A O 1
ATOM 1311 N N . ILE A 1 166 ? 9.379 -23.605 14.247 1.00 54.06 166 ILE A N 1
ATOM 1312 C CA . ILE A 1 166 ? 8.981 -24.853 14.898 1.00 54.06 166 ILE A CA 1
ATOM 1313 C C . ILE A 1 166 ? 10.119 -25.165 15.877 1.00 54.06 166 ILE A C 1
ATOM 1315 O O . ILE A 1 166 ? 11.250 -25.388 15.439 1.00 54.06 166 ILE A O 1
ATOM 1319 N N . GLN A 1 167 ? 9.841 -25.070 17.179 1.00 42.06 167 GLN A N 1
ATOM 1320 C CA . GLN A 1 167 ? 10.715 -25.585 18.236 1.00 42.06 167 GLN A CA 1
ATOM 1321 C C . GLN A 1 167 ? 10.446 -27.069 18.458 1.00 42.06 167 GLN A C 1
ATOM 1323 O O . GLN A 1 167 ? 9.259 -27.465 18.382 1.00 42.06 167 GLN A O 1
#